Protein AF-A0A9X9A305-F1 (afdb_monomer_lite)

Secondary structure (DSSP, 8-state):
-HHHH-TTTTTT-PPPPGGGHHHHHHHHHHHHHTT------TT--HHHHHHHHHHHHTTTS-EEEEES-GGGGGG-BTTEEEEEE-SSTT-EEEE-HHHHHHHHSS-GGGGGGGG-

Foldseek 3Di:
DVCVVPVCVCVVPDDDDPVCVVVVVVVVVVCVVVVNDDDDDPPDDPLVVLLVVLVVCLVPAQAEAEDCDPLSLLSADPRYWYFHDDPDPPDTDIDHQVNCCVPPVDGSNCSVVVVD

Radius of gyration: 16.15 Å; chains: 1; bounding box: 33×40×36 Å

InterPro domains:
  IPR002421 5'-3' exonuclease [SM00475] (1-116)
  IPR020046 5'-3' exonuclease, alpha-helical arch, N-terminal [PF02739] (1-104)
  IPR029060 PIN-like domain superfamily [SSF88723] (1-105)
  IPR038969 Flap endonuclease [PTHR42646] (1-115)

Sequence (116 aa):
FRTESFSNYKANRAAPPEELIPQFDLVQEMTAKLSIPVIGMKGYEADDCIGTLAKQYCNEAEVYILTGDTDLLQLVDKNVTVMLLRKGIGNYEYYTPEKIMEEKGVEPWQIVHAKA

pLDDT: 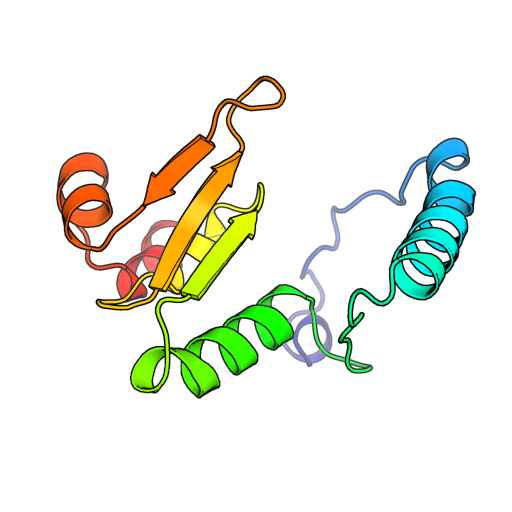mean 90.22, std 9.57, range [42.28, 98.38]

Organism: Bacillus cereus (NCBI:txid1396)

Structure (mmCIF, N/CA/C/O backbone):
data_AF-A0A9X9A305-F1
#
_entry.id   AF-A0A9X9A305-F1
#
loop_
_atom_site.group_PDB
_atom_site.id
_atom_site.type_symbol
_atom_site.label_atom_id
_atom_site.label_alt_id
_atom_site.label_comp_id
_atom_site.label_asym_id
_atom_site.label_entity_id
_atom_site.label_seq_id
_atom_site.pdbx_PDB_ins_code
_atom_site.Cartn_x
_atom_site.Cartn_y
_atom_site.Cartn_z
_atom_site.occupancy
_atom_site.B_iso_or_equiv
_atom_site.auth_seq_id
_atom_site.auth_comp_id
_atom_site.auth_asym_id
_atom_site.auth_atom_id
_atom_site.pdbx_PDB_model_num
ATOM 1 N N . PHE A 1 1 ? -8.659 4.381 -18.390 1.00 78.56 1 PHE A N 1
ATOM 2 C CA . PHE A 1 1 ? -9.481 5.393 -17.701 1.00 78.56 1 PHE A CA 1
ATOM 3 C C . PHE A 1 1 ? -8.694 6.632 -17.257 1.00 78.56 1 PHE A C 1
ATOM 5 O O . PHE A 1 1 ? -8.986 7.688 -17.788 1.00 78.56 1 PHE A O 1
ATOM 12 N N . ARG A 1 2 ? -7.671 6.588 -16.377 1.00 77.06 2 ARG A N 1
ATOM 13 C CA . ARG A 1 2 ? -6.972 7.828 -15.930 1.00 77.06 2 ARG A CA 1
ATOM 14 C C . ARG A 1 2 ? -6.281 8.607 -17.062 1.00 77.06 2 ARG A C 1
ATOM 16 O O . ARG A 1 2 ? -6.467 9.813 -17.169 1.00 77.06 2 ARG A O 1
ATOM 23 N N . THR A 1 3 ? -5.558 7.920 -17.949 1.00 68.56 3 THR A N 1
ATOM 24 C CA . THR A 1 3 ? -4.926 8.531 -19.139 1.00 68.56 3 THR A CA 1
ATOM 25 C C . THR A 1 3 ? -5.946 9.017 -20.174 1.00 68.56 3 THR A C 1
ATOM 27 O O . THR A 1 3 ? -5.685 9.974 -20.892 1.00 68.56 3 THR A O 1
ATOM 30 N N . GLU A 1 4 ? -7.119 8.379 -20.238 1.00 72.19 4 GLU A N 1
ATOM 31 C CA . GLU A 1 4 ? -8.223 8.812 -21.108 1.00 72.19 4 GLU A CA 1
ATOM 32 C C . GLU A 1 4 ? -8.881 10.084 -20.557 1.00 72.19 4 GLU A C 1
ATOM 34 O O . GLU A 1 4 ? -9.243 10.968 -21.327 1.00 72.19 4 GLU A O 1
ATOM 39 N N . SER A 1 5 ? -8.982 10.205 -19.228 1.00 74.81 5 SER A N 1
ATOM 40 C CA . SER A 1 5 ? -9.517 11.386 -18.546 1.00 74.81 5 SER A CA 1
ATOM 41 C C . SER A 1 5 ? -8.535 12.563 -18.510 1.00 74.81 5 SER A C 1
ATOM 43 O O . SER A 1 5 ? -8.970 13.712 -18.476 1.00 74.81 5 SER A O 1
ATOM 45 N N . PHE A 1 6 ? -7.221 12.309 -18.506 1.00 76.62 6 PHE A N 1
ATOM 46 C CA . PHE A 1 6 ? -6.194 13.352 -18.520 1.00 76.62 6 PHE A CA 1
ATOM 47 C C . PHE A 1 6 ? -4.930 12.896 -19.261 1.00 76.62 6 PHE A C 1
ATOM 49 O O . PHE A 1 6 ? -4.152 12.079 -18.769 1.00 76.62 6 PHE A O 1
ATOM 56 N N . SER A 1 7 ? -4.686 13.482 -20.435 1.00 74.12 7 SER A N 1
ATOM 57 C CA . SER A 1 7 ? -3.598 13.082 -21.338 1.00 74.12 7 SER A CA 1
ATOM 58 C C . SER A 1 7 ? -2.192 13.303 -20.770 1.00 74.12 7 SER A C 1
ATOM 60 O O . SER A 1 7 ? -1.264 12.596 -21.145 1.00 74.12 7 SER A O 1
ATOM 62 N N . ASN A 1 8 ? -2.024 14.263 -19.854 1.00 79.00 8 ASN A N 1
ATOM 63 C CA . ASN A 1 8 ? -0.728 14.560 -19.233 1.00 79.00 8 ASN A CA 1
ATOM 64 C C . ASN A 1 8 ? -0.458 13.710 -17.978 1.00 79.00 8 ASN A C 1
ATOM 66 O O . ASN A 1 8 ? 0.575 13.874 -17.322 1.00 79.00 8 ASN A O 1
ATOM 70 N N . TYR A 1 9 ? -1.370 12.803 -17.617 1.00 77.00 9 TYR A N 1
ATOM 71 C CA . TYR A 1 9 ? -1.198 11.929 -16.464 1.00 77.00 9 TYR A CA 1
ATOM 72 C C . TYR A 1 9 ? 0.021 11.018 -16.660 1.00 77.00 9 TYR A C 1
ATOM 74 O O . TYR A 1 9 ? 0.091 10.255 -17.621 1.00 77.00 9 TYR A O 1
ATOM 82 N N . LYS A 1 10 ? 1.001 11.115 -15.750 1.00 78.06 10 LYS A N 1
ATOM 83 C CA . LYS A 1 10 ? 2.299 10.408 -15.809 1.00 78.06 10 LYS A CA 1
ATOM 84 C C . LYS A 1 10 ? 3.133 10.678 -17.072 1.00 78.06 10 LYS A C 1
ATOM 86 O O . LYS A 1 10 ? 4.094 9.953 -17.311 1.00 78.06 10 LYS A O 1
ATOM 91 N N . ALA A 1 11 ? 2.857 11.752 -17.817 1.00 78.06 11 ALA A N 1
ATOM 92 C CA . ALA A 1 11 ? 3.594 12.088 -19.041 1.00 78.06 11 ALA A CA 1
ATOM 93 C C . ALA A 1 11 ? 5.106 12.303 -18.814 1.00 78.06 11 ALA A C 1
ATOM 95 O O . ALA A 1 11 ? 5.906 12.037 -19.703 1.00 78.06 11 ALA A O 1
ATOM 96 N N . ASN A 1 12 ? 5.504 12.719 -17.607 1.00 80.69 12 ASN A N 1
ATOM 97 C CA . ASN A 1 12 ? 6.908 12.937 -17.237 1.00 80.69 12 ASN A CA 1
ATOM 98 C C . ASN A 1 12 ? 7.600 11.691 -16.652 1.00 80.69 12 ASN A C 1
ATOM 100 O O . ASN A 1 12 ? 8.739 11.782 -16.191 1.00 80.69 12 ASN A O 1
ATOM 104 N N . ARG A 1 13 ? 6.928 10.533 -16.593 1.00 84.25 13 ARG A N 1
ATOM 105 C CA . ARG A 1 13 ? 7.525 9.310 -16.048 1.00 84.25 13 ARG A CA 1
ATOM 106 C C . ARG A 1 13 ? 8.444 8.696 -17.103 1.00 84.25 13 ARG A C 1
ATOM 108 O O . ARG A 1 13 ? 7.980 8.255 -18.149 1.00 84.25 13 ARG A O 1
ATOM 115 N N . ALA A 1 14 ? 9.743 8.663 -16.814 1.00 85.75 14 ALA A N 1
ATOM 116 C C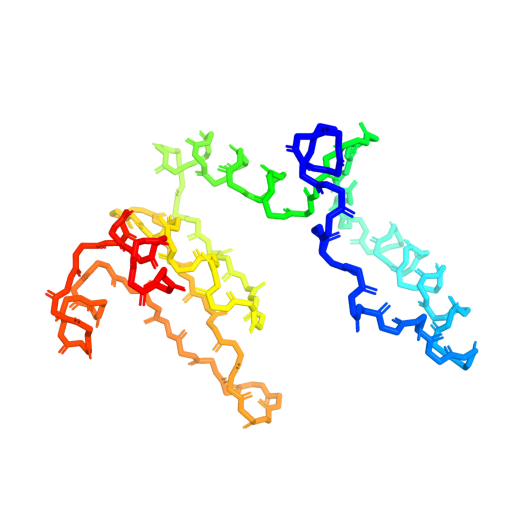A . ALA A 1 14 ? 10.708 7.978 -17.663 1.00 85.75 14 ALA A CA 1
ATOM 117 C C . ALA A 1 14 ? 10.406 6.474 -17.728 1.00 85.75 14 ALA A C 1
ATOM 119 O O . ALA A 1 14 ? 9.861 5.891 -16.782 1.00 85.75 14 ALA A O 1
ATOM 120 N N . ALA A 1 15 ? 10.788 5.849 -18.840 1.00 87.88 15 ALA A N 1
ATOM 121 C CA . ALA A 1 15 ? 10.799 4.399 -18.935 1.00 87.88 15 ALA A CA 1
ATOM 122 C C . ALA A 1 15 ? 11.699 3.805 -17.831 1.00 87.88 15 ALA A C 1
ATOM 124 O O . ALA A 1 15 ? 12.691 4.436 -17.445 1.00 87.88 15 ALA A O 1
ATOM 125 N N . PRO A 1 16 ? 11.366 2.614 -17.301 1.00 89.31 16 PRO A N 1
ATOM 126 C CA . PRO A 1 16 ? 12.252 1.926 -16.371 1.00 89.31 16 PRO A CA 1
ATOM 127 C C . PRO A 1 16 ? 13.618 1.649 -17.034 1.00 89.31 16 PRO A C 1
ATOM 129 O O . PRO A 1 16 ? 13.658 1.430 -18.247 1.00 89.31 16 PRO A O 1
ATOM 132 N N . PRO A 1 17 ? 14.730 1.632 -16.271 1.00 94.31 17 PRO A N 1
ATOM 133 C CA . PRO A 1 17 ? 16.040 1.238 -16.793 1.00 94.31 17 PRO A CA 1
ATOM 134 C C . PRO A 1 17 ? 15.991 -0.151 -17.441 1.00 94.31 17 PRO A C 1
ATOM 136 O O . PRO A 1 17 ? 15.319 -1.039 -16.916 1.00 94.31 17 PRO A O 1
ATOM 139 N N . GLU A 1 18 ? 16.728 -0.372 -18.533 1.00 94.31 18 GLU A N 1
ATOM 140 C CA . GLU A 1 18 ? 16.703 -1.655 -19.261 1.00 94.31 18 GLU A CA 1
ATOM 141 C C . GLU A 1 18 ? 17.071 -2.846 -18.367 1.00 94.31 18 GLU A C 1
ATOM 143 O O . GLU A 1 18 ? 16.439 -3.894 -18.441 1.00 94.31 18 GLU A O 1
ATOM 148 N N . GLU A 1 19 ? 18.018 -2.658 -17.446 1.00 94.12 19 GLU A N 1
ATOM 149 C CA . GLU A 1 19 ? 18.438 -3.676 -16.473 1.00 94.12 19 GLU A CA 1
ATOM 150 C C . GLU A 1 19 ? 17.335 -4.061 -15.471 1.00 94.12 19 GLU A C 1
ATOM 152 O O . GLU A 1 19 ? 17.386 -5.136 -14.871 1.00 94.12 19 GLU A O 1
ATOM 157 N N . LEU A 1 20 ? 16.336 -3.195 -15.267 1.00 93.56 20 LEU A N 1
ATOM 158 C CA . LEU A 1 20 ? 15.216 -3.447 -14.361 1.00 93.56 20 LEU A CA 1
ATOM 159 C C . LEU A 1 20 ? 14.115 -4.279 -15.031 1.00 93.56 20 LEU A C 1
ATOM 161 O O . LEU A 1 20 ? 13.435 -5.040 -14.349 1.00 93.56 20 LEU A O 1
ATOM 165 N N . ILE A 1 21 ? 13.947 -4.167 -16.352 1.00 93.50 21 ILE A N 1
ATOM 166 C CA . ILE A 1 21 ? 12.831 -4.793 -17.078 1.00 93.50 21 ILE A CA 1
ATOM 167 C C . ILE A 1 21 ? 12.795 -6.323 -16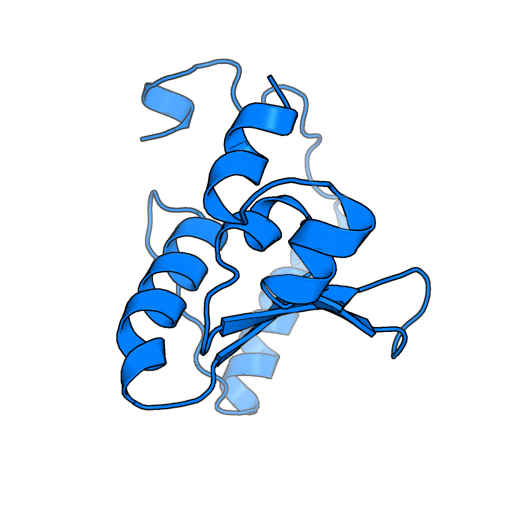.883 1.00 93.50 21 ILE A C 1
ATOM 169 O O . ILE A 1 21 ? 11.743 -6.821 -16.476 1.00 93.50 21 ILE A O 1
ATOM 173 N N . PRO A 1 22 ? 13.903 -7.079 -17.054 1.00 94.19 22 PRO A N 1
ATOM 174 C CA . PRO A 1 22 ? 13.898 -8.528 -16.834 1.00 94.19 22 PRO A CA 1
ATOM 175 C C . PRO A 1 22 ? 13.582 -8.931 -15.387 1.00 94.19 22 PRO A C 1
ATOM 177 O O . PRO A 1 22 ? 13.143 -10.049 -15.128 1.00 94.19 22 PRO A O 1
ATOM 180 N N . GLN A 1 23 ? 13.801 -8.032 -14.421 1.00 96.00 23 GLN A N 1
ATOM 181 C CA . GLN A 1 23 ? 13.562 -8.322 -13.007 1.00 96.00 23 GLN A CA 1
ATOM 182 C C . GLN A 1 23 ? 12.066 -8.395 -12.680 1.00 96.00 23 GLN A C 1
ATOM 184 O O . GLN A 1 23 ? 11.690 -9.076 -11.729 1.00 96.00 23 GLN A O 1
ATOM 189 N N . PHE A 1 24 ? 11.197 -7.754 -13.469 1.00 92.38 24 PHE A N 1
ATOM 190 C CA . PHE A 1 24 ? 9.749 -7.839 -13.262 1.00 92.38 24 PHE A CA 1
ATOM 191 C C . PHE A 1 24 ? 9.210 -9.252 -13.499 1.00 92.38 24 PHE A C 1
ATOM 193 O O . PHE A 1 24 ? 8.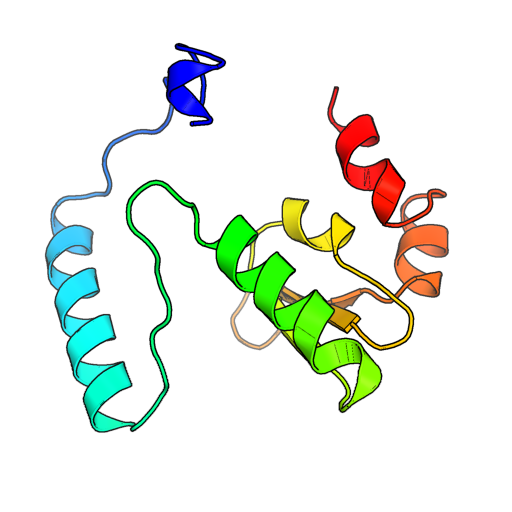384 -9.723 -12.715 1.00 92.38 24 PHE A O 1
ATOM 200 N N . ASP A 1 25 ? 9.711 -9.943 -14.523 1.00 92.06 25 ASP A N 1
ATOM 201 C CA . ASP A 1 25 ? 9.325 -11.327 -14.816 1.00 92.06 25 ASP A CA 1
ATOM 202 C C . ASP A 1 25 ? 9.830 -12.278 -13.724 1.00 92.06 25 ASP A C 1
ATOM 204 O O . ASP A 1 25 ? 9.087 -13.139 -13.252 1.00 92.06 25 ASP A O 1
ATOM 208 N N . LEU A 1 26 ? 11.055 -12.058 -13.233 1.00 95.06 26 LEU A N 1
ATOM 209 C CA . LEU A 1 26 ? 11.616 -12.830 -12.119 1.00 95.06 26 LEU A CA 1
ATOM 210 C C . LEU A 1 26 ? 10.787 -12.682 -10.836 1.00 95.06 26 LEU A C 1
ATOM 212 O O . LEU A 1 26 ? 10.549 -13.668 -10.139 1.00 95.06 26 LEU A O 1
ATOM 216 N N . VAL A 1 27 ? 10.313 -11.473 -10.518 1.00 94.25 27 VAL A N 1
ATOM 21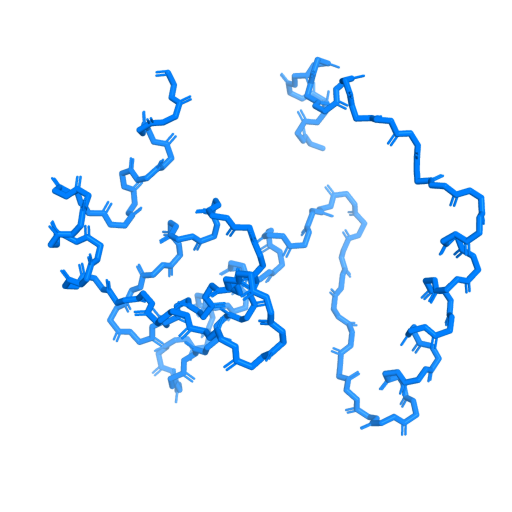7 C CA . VAL A 1 27 ? 9.446 -1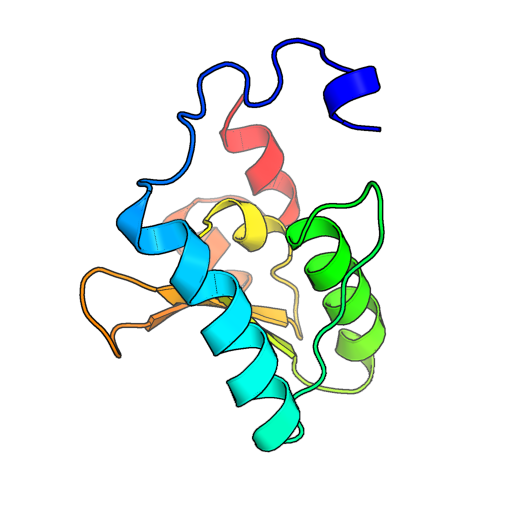1.248 -9.349 1.00 94.25 27 VAL A CA 1
ATOM 218 C C . VAL A 1 27 ? 8.115 -11.990 -9.500 1.00 94.25 27 VAL A C 1
ATOM 220 O O . VAL A 1 27 ? 7.649 -12.604 -8.537 1.00 94.25 27 VAL A O 1
ATOM 223 N N . GLN A 1 28 ? 7.515 -11.993 -10.693 1.00 90.81 28 GLN A N 1
ATOM 224 C CA . GLN A 1 28 ? 6.280 -12.742 -10.955 1.00 90.81 28 GLN A CA 1
ATOM 225 C C . GLN A 1 28 ? 6.487 -14.257 -10.824 1.00 90.81 28 GLN A C 1
ATOM 227 O O . GLN A 1 28 ? 5.686 -14.941 -10.190 1.00 90.81 28 GLN A O 1
ATOM 232 N N . GLU A 1 29 ? 7.592 -14.788 -11.351 1.00 94.44 29 GLU A N 1
ATOM 233 C CA . GLU A 1 29 ? 7.923 -16.209 -11.222 1.00 94.44 29 GLU A CA 1
ATOM 234 C C . GLU A 1 29 ? 8.136 -16.611 -9.754 1.00 94.44 29 GLU A C 1
ATOM 236 O O . GLU A 1 29 ? 7.614 -17.628 -9.287 1.00 94.44 29 GLU A O 1
ATOM 241 N N . MET A 1 30 ? 8.883 -15.801 -9.002 1.00 96.38 30 MET A N 1
ATOM 242 C CA . MET A 1 30 ? 9.181 -16.070 -7.596 1.00 96.38 30 MET A CA 1
ATOM 243 C C . MET A 1 30 ? 7.934 -15.992 -6.715 1.00 96.38 30 MET A C 1
ATOM 245 O O . MET A 1 30 ? 7.725 -16.865 -5.876 1.00 96.38 30 MET A O 1
ATOM 249 N N . THR A 1 31 ? 7.081 -14.987 -6.914 1.00 95.12 31 THR A N 1
ATOM 250 C CA . THR A 1 31 ? 5.817 -14.861 -6.166 1.00 95.12 31 THR A CA 1
ATOM 251 C C . THR A 1 31 ? 4.879 -16.033 -6.442 1.00 95.12 31 THR A C 1
ATOM 253 O O . THR A 1 31 ? 4.327 -16.596 -5.494 1.00 95.12 31 THR A O 1
ATOM 256 N N . ALA A 1 32 ? 4.793 -16.493 -7.696 1.00 93.25 32 ALA A N 1
ATOM 257 C CA . ALA A 1 32 ? 4.043 -17.695 -8.052 1.00 93.25 32 ALA A CA 1
ATOM 258 C C . ALA A 1 32 ? 4.589 -18.949 -7.345 1.00 93.25 32 ALA A C 1
ATOM 260 O O . ALA A 1 32 ? 3.822 -19.718 -6.764 1.00 93.25 32 ALA A O 1
ATOM 261 N N . LYS A 1 33 ? 5.916 -19.135 -7.320 1.00 96.69 33 LYS A N 1
ATOM 262 C CA . LYS A 1 33 ? 6.567 -20.255 -6.612 1.00 96.69 33 LYS A CA 1
ATOM 263 C C . LYS A 1 33 ? 6.337 -20.225 -5.100 1.00 96.69 33 LYS A C 1
ATOM 265 O O . LYS A 1 33 ? 6.230 -21.279 -4.481 1.00 96.69 33 LYS A O 1
ATOM 270 N N . LEU A 1 34 ? 6.235 -19.036 -4.513 1.00 97.19 34 LEU A N 1
ATOM 271 C CA . LEU A 1 34 ? 5.931 -18.844 -3.093 1.00 97.19 34 LEU A CA 1
ATOM 272 C C . LEU A 1 34 ? 4.434 -18.963 -2.771 1.00 97.19 34 LEU A C 1
ATOM 274 O O . LEU A 1 34 ? 4.057 -18.812 -1.612 1.00 97.19 34 LEU A O 1
ATOM 278 N N . SER A 1 35 ? 3.583 -19.248 -3.764 1.00 95.94 35 SER A N 1
ATOM 279 C CA . SER A 1 35 ? 2.121 -19.279 -3.610 1.00 95.94 35 SER A CA 1
ATOM 280 C C . SER A 1 35 ? 1.546 -17.959 -3.079 1.00 95.94 35 SER A C 1
ATOM 282 O O . SER A 1 35 ? 0.535 -17.950 -2.378 1.00 95.94 35 SER A O 1
ATOM 284 N N . ILE A 1 36 ? 2.189 -16.836 -3.416 1.00 95.12 36 ILE A N 1
ATOM 285 C CA . ILE A 1 36 ? 1.707 -15.494 -3.092 1.00 95.12 36 ILE A CA 1
ATOM 286 C C . ILE A 1 36 ? 0.759 -15.056 -4.216 1.00 95.12 36 ILE A C 1
ATOM 288 O O . ILE A 1 36 ? 1.186 -15.003 -5.373 1.00 95.12 36 ILE A O 1
ATOM 292 N N . PRO A 1 37 ? -0.512 -14.727 -3.922 1.00 92.50 37 PRO A N 1
ATOM 293 C CA . PRO A 1 37 ? -1.436 -14.240 -4.937 1.00 92.50 37 PRO A CA 1
ATOM 294 C C . PRO A 1 37 ? -0.946 -12.931 -5.567 1.00 92.50 37 PRO A C 1
ATOM 296 O O . PRO A 1 37 ? -0.681 -11.955 -4.866 1.00 92.50 37 PRO A O 1
ATOM 299 N N . VAL A 1 38 ? -0.878 -12.897 -6.899 1.00 92.62 38 VAL A N 1
ATOM 300 C CA . VAL A 1 38 ? -0.594 -11.684 -7.676 1.00 92.62 38 VAL A CA 1
ATOM 301 C C . VAL A 1 38 ? -1.895 -11.223 -8.319 1.00 92.62 38 VAL A C 1
ATOM 303 O O . VAL A 1 38 ? -2.454 -11.911 -9.171 1.00 92.62 38 VAL A O 1
ATOM 306 N N . ILE A 1 39 ? -2.396 -10.067 -7.887 1.00 93.25 39 ILE A N 1
ATOM 307 C CA . ILE A 1 39 ? -3.683 -9.527 -8.328 1.00 93.25 39 ILE A CA 1
ATOM 308 C C . ILE A 1 39 ? -3.430 -8.277 -9.166 1.00 93.25 39 ILE A C 1
ATOM 310 O O . ILE A 1 39 ? -2.753 -7.349 -8.730 1.00 93.25 39 ILE A O 1
ATOM 314 N N . GLY A 1 40 ? -4.000 -8.254 -10.367 1.00 92.19 40 GLY A N 1
ATOM 315 C CA . GLY A 1 40 ? -3.957 -7.107 -11.262 1.00 92.19 40 GLY A CA 1
ATOM 316 C C . GLY A 1 40 ? -5.091 -7.168 -12.276 1.00 92.19 40 GLY A C 1
ATOM 317 O O . GLY A 1 40 ? -5.572 -8.247 -12.626 1.00 92.19 40 GLY A O 1
ATOM 318 N N . MET A 1 41 ? -5.523 -6.003 -12.752 1.00 92.06 41 MET A N 1
ATOM 319 C CA . MET A 1 41 ? -6.597 -5.888 -13.735 1.00 92.06 41 MET A CA 1
ATOM 320 C C . MET A 1 41 ? -6.178 -4.949 -14.862 1.00 92.06 41 MET A C 1
ATOM 322 O O . MET A 1 41 ? -5.716 -3.834 -14.627 1.00 92.06 41 MET A O 1
ATOM 326 N N . LYS A 1 42 ? -6.353 -5.393 -16.112 1.00 90.81 42 LYS A N 1
ATOM 327 C CA . LYS A 1 42 ? -6.027 -4.576 -17.285 1.00 90.81 42 LYS A CA 1
ATOM 328 C C . LYS A 1 42 ? -6.813 -3.264 -17.242 1.00 90.81 42 LYS A C 1
ATOM 330 O O . LYS A 1 42 ? -8.033 -3.276 -17.131 1.00 90.81 42 LYS A O 1
ATOM 335 N N . GLY A 1 43 ? -6.102 -2.151 -17.399 1.00 89.38 43 GLY A N 1
ATOM 336 C CA . GLY A 1 43 ? -6.692 -0.811 -17.403 1.00 89.38 43 GLY A CA 1
ATOM 337 C C . GLY A 1 43 ? -6.790 -0.150 -16.027 1.00 89.38 43 GLY A C 1
ATOM 338 O O . GLY A 1 43 ? -7.152 1.024 -15.984 1.00 89.38 43 GLY A O 1
ATOM 339 N N . TYR A 1 44 ? -6.423 -0.857 -14.956 1.00 91.31 44 TYR A N 1
ATOM 340 C CA . TYR A 1 44 ? -6.358 -0.344 -13.589 1.00 91.31 44 TYR A CA 1
ATOM 341 C C . TYR A 1 44 ? -4.925 -0.342 -13.074 1.00 91.31 44 TYR A C 1
ATOM 343 O O . TYR A 1 44 ? -4.065 -1.083 -13.556 1.00 91.31 44 TYR A O 1
ATOM 351 N N . GLU A 1 45 ? -4.672 0.515 -12.098 1.00 92.00 45 GLU A N 1
ATOM 352 C CA . GLU A 1 45 ? -3.389 0.608 -11.428 1.00 92.00 45 GLU A CA 1
ATOM 353 C C . GLU A 1 45 ? -3.346 -0.253 -10.158 1.00 92.00 45 GLU A C 1
ATOM 355 O O . GLU A 1 45 ? -4.349 -0.807 -9.697 1.00 92.00 45 GLU A O 1
ATOM 360 N N . ALA A 1 46 ? -2.143 -0.421 -9.607 1.00 93.25 46 ALA A N 1
ATOM 361 C CA . ALA A 1 46 ? -1.950 -1.218 -8.400 1.00 93.25 46 ALA A CA 1
ATOM 362 C C . ALA A 1 46 ? -2.666 -0.600 -7.187 1.00 93.25 46 ALA A C 1
ATOM 364 O O . ALA A 1 46 ? -3.212 -1.335 -6.371 1.00 93.25 46 ALA A O 1
ATOM 365 N N . ASP A 1 47 ? -2.708 0.730 -7.090 1.00 94.19 47 ASP A N 1
ATOM 366 C CA . ASP A 1 47 ? -3.435 1.461 -6.047 1.00 94.19 47 ASP A CA 1
ATOM 367 C C . ASP A 1 47 ? -4.948 1.193 -6.095 1.00 94.19 47 ASP A C 1
ATOM 369 O O . ASP A 1 47 ? -5.550 0.974 -5.046 1.00 94.19 47 ASP A O 1
ATOM 373 N N . ASP A 1 48 ? -5.546 1.112 -7.289 1.00 94.62 48 ASP A N 1
ATOM 374 C CA . ASP A 1 48 ? -6.957 0.746 -7.471 1.00 94.62 48 ASP A CA 1
ATOM 375 C C . ASP A 1 48 ? -7.236 -0.670 -6.930 1.00 94.62 48 ASP A C 1
ATOM 377 O O . ASP A 1 48 ? -8.218 -0.906 -6.217 1.00 94.62 48 ASP A O 1
ATOM 381 N N . CYS A 1 49 ? -6.349 -1.622 -7.240 1.00 96.50 49 CYS A N 1
ATOM 382 C CA . CYS A 1 49 ? -6.468 -3.007 -6.782 1.00 96.50 49 CYS A CA 1
ATOM 383 C C . CYS A 1 49 ? -6.306 -3.102 -5.258 1.00 96.50 49 CYS A C 1
ATOM 385 O O . CYS A 1 49 ? -7.118 -3.739 -4.587 1.00 96.50 49 CYS A O 1
ATOM 387 N N . ILE A 1 50 ? -5.289 -2.432 -4.705 1.00 97.56 50 ILE A N 1
ATOM 388 C CA . ILE A 1 50 ? -5.015 -2.389 -3.264 1.00 97.56 50 ILE A CA 1
ATOM 389 C C . ILE A 1 50 ? -6.190 -1.760 -2.514 1.00 97.56 50 ILE A C 1
ATOM 391 O O . ILE A 1 50 ? -6.659 -2.340 -1.539 1.00 97.56 50 ILE A O 1
ATOM 395 N N . GLY A 1 51 ? -6.700 -0.617 -2.980 1.00 96.31 51 GLY A N 1
ATOM 396 C CA . GLY A 1 51 ? -7.846 0.055 -2.368 1.00 96.31 51 GLY A CA 1
ATOM 397 C C . GLY A 1 51 ? -9.107 -0.806 -2.378 1.00 96.31 51 GLY A C 1
ATOM 398 O O . GLY A 1 51 ? -9.802 -0.893 -1.366 1.00 96.31 51 GLY A O 1
ATOM 399 N N . THR A 1 52 ? -9.364 -1.508 -3.486 1.00 96.81 52 THR A N 1
ATOM 400 C CA . THR A 1 52 ? -10.505 -2.429 -3.605 1.00 96.81 52 THR A CA 1
ATOM 401 C C . THR A 1 52 ? -10.408 -3.569 -2.591 1.00 96.81 52 THR A C 1
ATOM 403 O O . THR A 1 52 ? -11.354 -3.810 -1.840 1.00 96.81 52 THR A O 1
ATOM 406 N N . LEU A 1 53 ? -9.255 -4.241 -2.520 1.00 97.12 53 LEU A N 1
ATOM 407 C CA . LEU A 1 53 ? -9.032 -5.348 -1.588 1.00 97.12 53 LEU A CA 1
ATOM 408 C C . LEU A 1 53 ? -9.079 -4.874 -0.134 1.00 97.12 53 LEU A C 1
ATOM 410 O O . LEU A 1 53 ? -9.743 -5.495 0.693 1.00 97.12 53 LEU A O 1
ATOM 414 N N . ALA A 1 54 ? -8.433 -3.750 0.176 1.00 97.50 54 ALA A N 1
ATOM 415 C CA . ALA A 1 54 ? -8.446 -3.186 1.517 1.00 97.50 54 ALA A CA 1
ATOM 416 C C . ALA A 1 54 ? -9.876 -2.890 1.978 1.00 97.50 54 ALA A C 1
ATOM 418 O O . ALA A 1 54 ? -10.255 -3.284 3.078 1.00 97.50 54 ALA A O 1
ATOM 419 N N . LYS A 1 55 ? -10.703 -2.279 1.119 1.00 96.38 55 LYS A N 1
ATOM 420 C CA . LYS A 1 55 ? -12.097 -1.982 1.460 1.00 96.38 55 LYS A CA 1
ATOM 421 C C . LYS A 1 55 ? -12.958 -3.234 1.610 1.00 96.38 55 LYS A C 1
ATOM 423 O O . LYS A 1 55 ? -13.873 -3.245 2.430 1.00 96.38 55 LYS A O 1
ATOM 428 N N . GLN A 1 56 ? -12.684 -4.264 0.815 1.00 96.75 56 GLN A N 1
ATOM 429 C CA . GLN A 1 56 ? -13.409 -5.525 0.879 1.00 96.75 56 GLN A CA 1
ATOM 430 C C . GLN A 1 56 ? -13.131 -6.265 2.194 1.00 96.75 56 GLN A C 1
ATOM 432 O O . GLN A 1 56 ? -14.069 -6.718 2.842 1.00 96.75 56 GLN A O 1
ATOM 437 N N . TYR A 1 57 ? -11.865 -6.351 2.609 1.00 97.06 57 TYR A N 1
ATOM 438 C CA . TYR A 1 57 ? -11.463 -7.183 3.745 1.00 97.06 57 TYR A CA 1
ATOM 439 C C . TYR A 1 57 ? -11.410 -6.455 5.090 1.00 97.06 57 TYR A C 1
ATOM 441 O O . TYR A 1 57 ? -11.387 -7.120 6.122 1.00 97.06 57 TYR A O 1
ATOM 449 N N . CYS A 1 58 ? -11.446 -5.119 5.125 1.00 96.12 58 CYS A N 1
ATOM 450 C CA . CYS A 1 58 ? -11.305 -4.373 6.382 1.00 96.12 58 CYS A CA 1
ATOM 451 C C . CYS A 1 58 ? -12.420 -4.631 7.410 1.00 96.12 58 CYS A C 1
ATOM 453 O O . CYS A 1 58 ? -12.245 -4.329 8.586 1.00 96.12 58 CYS A O 1
ATOM 455 N N . ASN A 1 59 ? -13.565 -5.187 7.006 1.00 95.44 59 ASN A N 1
ATOM 456 C CA . ASN A 1 59 ? -14.629 -5.580 7.939 1.00 95.44 59 ASN A CA 1
ATOM 457 C C . ASN A 1 59 ? -14.450 -7.002 8.498 1.00 95.44 59 ASN A C 1
ATOM 459 O O . ASN A 1 59 ? -15.126 -7.364 9.458 1.00 95.44 59 ASN A O 1
ATOM 463 N N . GLU A 1 60 ? -13.569 -7.801 7.896 1.00 96.81 60 GLU A N 1
ATOM 464 C CA . GLU A 1 60 ? -13.343 -9.210 8.234 1.00 96.81 60 GLU A CA 1
ATOM 465 C C . GLU A 1 60 ? -12.002 -9.424 8.947 1.00 96.81 60 GLU A C 1
ATOM 467 O O . GLU A 1 60 ? -11.876 -10.338 9.760 1.00 96.81 60 GLU A O 1
ATOM 472 N N . ALA A 1 61 ? -11.007 -8.581 8.663 1.00 96.50 61 ALA A N 1
ATOM 473 C CA . ALA A 1 61 ? -9.669 -8.667 9.230 1.00 96.50 61 ALA A CA 1
ATOM 474 C C . ALA A 1 61 ? -8.995 -7.290 9.312 1.00 96.50 61 ALA A C 1
ATOM 476 O O . ALA A 1 61 ? -9.387 -6.335 8.638 1.00 96.50 61 ALA A O 1
ATOM 477 N N . GLU A 1 62 ? -7.934 -7.213 10.114 1.00 97.56 62 GLU A N 1
ATOM 478 C CA . GLU A 1 62 ? -6.988 -6.101 10.057 1.00 97.56 62 GLU A CA 1
ATOM 479 C C . GLU A 1 62 ? -6.186 -6.175 8.754 1.00 97.56 62 GLU A C 1
ATOM 481 O O . GLU A 1 62 ? -5.607 -7.210 8.412 1.00 97.56 62 GLU A O 1
ATOM 486 N N . VAL A 1 63 ? -6.152 -5.067 8.018 1.00 98.38 63 VAL A N 1
ATOM 487 C CA . VAL A 1 63 ? -5.470 -4.970 6.728 1.00 98.38 63 VAL A CA 1
ATOM 488 C C . VAL A 1 63 ? -4.216 -4.119 6.878 1.00 98.38 63 VAL A C 1
ATOM 490 O O . VAL A 1 63 ? -4.279 -2.971 7.319 1.00 98.38 63 VAL A O 1
ATOM 493 N N . TYR A 1 64 ? -3.080 -4.657 6.433 1.00 98.06 64 TYR A N 1
ATOM 494 C CA . TYR A 1 64 ? -1.813 -3.935 6.354 1.00 98.06 64 TYR A CA 1
ATOM 495 C C . TYR A 1 64 ? -1.416 -3.715 4.896 1.00 98.06 64 TYR A C 1
ATOM 497 O O . TYR A 1 64 ? -1.282 -4.666 4.126 1.00 98.06 64 TYR A O 1
ATOM 505 N N . ILE A 1 65 ? -1.200 -2.455 4.521 1.00 97.62 65 ILE A N 1
ATOM 506 C CA . ILE A 1 65 ? -0.755 -2.063 3.182 1.00 97.62 65 ILE A CA 1
ATOM 507 C C . ILE A 1 65 ? 0.716 -1.670 3.256 1.00 97.62 65 ILE A C 1
ATOM 509 O O . ILE A 1 65 ? 1.047 -0.602 3.764 1.00 97.62 65 ILE A O 1
ATOM 513 N N . LEU A 1 66 ? 1.605 -2.506 2.724 1.00 95.81 66 LEU A N 1
ATOM 514 C CA . LEU A 1 66 ? 3.029 -2.192 2.619 1.00 95.81 66 LEU A CA 1
ATOM 515 C C . LEU A 1 66 ? 3.327 -1.469 1.302 1.00 95.81 66 LEU A C 1
ATOM 517 O O . LEU A 1 66 ? 3.121 -2.025 0.225 1.00 95.81 66 LEU A O 1
ATOM 521 N N . THR A 1 67 ? 3.830 -0.237 1.378 1.00 94.50 67 THR A N 1
ATOM 522 C CA . THR A 1 67 ? 4.074 0.591 0.189 1.00 94.50 67 THR A CA 1
ATOM 523 C C . THR A 1 67 ? 5.154 1.648 0.419 1.00 94.50 67 THR A C 1
ATOM 525 O O . THR A 1 67 ? 5.429 2.048 1.547 1.00 94.50 67 THR A O 1
ATOM 528 N N . GLY A 1 68 ? 5.776 2.123 -0.660 1.00 91.94 68 GLY A N 1
ATOM 529 C CA . GLY A 1 68 ? 6.563 3.363 -0.658 1.00 91.94 68 GLY A CA 1
ATOM 530 C C . GLY A 1 68 ? 5.759 4.585 -1.120 1.00 91.94 68 GLY A C 1
ATOM 531 O O . GLY A 1 68 ? 6.265 5.705 -1.082 1.00 91.94 68 GLY A O 1
ATOM 532 N N . ASP A 1 69 ? 4.524 4.378 -1.579 1.00 91.12 69 ASP A N 1
ATOM 533 C CA . ASP A 1 69 ? 3.684 5.424 -2.144 1.00 91.12 69 ASP A CA 1
ATOM 534 C C . ASP A 1 69 ? 2.834 6.105 -1.067 1.00 91.12 69 ASP A C 1
ATOM 536 O O . ASP A 1 69 ? 1.909 5.524 -0.497 1.00 91.12 69 ASP A O 1
ATOM 540 N N . THR A 1 70 ? 3.140 7.376 -0.815 1.00 91.88 70 THR A N 1
ATOM 541 C CA . THR A 1 70 ? 2.389 8.218 0.124 1.00 91.88 70 THR A CA 1
ATOM 542 C C . THR A 1 70 ? 0.945 8.482 -0.300 1.00 91.88 70 THR A C 1
ATOM 544 O O . THR A 1 70 ? 0.151 8.886 0.545 1.00 91.88 70 THR A O 1
ATOM 547 N N . ASP A 1 71 ? 0.586 8.278 -1.572 1.00 90.75 71 ASP A N 1
ATOM 548 C CA . ASP A 1 71 ? -0.797 8.443 -2.031 1.00 90.75 71 ASP A CA 1
ATOM 549 C C . ASP A 1 71 ? -1.721 7.414 -1.379 1.00 90.75 71 ASP A C 1
ATOM 551 O O . ASP A 1 71 ? -2.877 7.724 -1.098 1.00 90.75 71 ASP A O 1
ATOM 555 N N . LEU A 1 72 ? -1.215 6.224 -1.042 1.00 95.31 72 LEU A N 1
ATOM 556 C CA . LEU A 1 72 ? -2.013 5.184 -0.390 1.00 95.31 72 LEU A CA 1
ATOM 557 C C . LEU A 1 72 ? -2.352 5.492 1.069 1.00 95.31 72 LEU A C 1
ATOM 559 O O . LEU A 1 72 ? -3.208 4.816 1.631 1.00 95.31 72 LEU A O 1
ATOM 563 N N . LEU A 1 73 ? -1.771 6.536 1.674 1.00 95.75 73 LEU A N 1
ATOM 564 C CA . LEU A 1 73 ? -2.197 7.003 2.998 1.00 95.75 73 LEU A CA 1
ATOM 565 C C . LEU A 1 73 ? -3.684 7.393 3.021 1.00 95.75 73 LEU A C 1
ATOM 567 O O . LEU A 1 73 ? -4.309 7.328 4.074 1.00 95.75 73 LEU A O 1
ATOM 571 N N . GLN A 1 74 ? -4.266 7.730 1.864 1.00 95.38 74 GLN A N 1
ATOM 572 C CA . GLN A 1 74 ? -5.701 7.992 1.735 1.00 95.38 74 GLN A CA 1
ATOM 573 C C . GLN A 1 74 ? -6.590 6.786 2.085 1.00 95.38 74 GLN A C 1
ATOM 575 O O . GLN A 1 74 ? -7.775 6.960 2.349 1.00 95.38 74 GLN A O 1
ATOM 580 N N . LEU A 1 75 ? -6.031 5.569 2.052 1.00 96.31 75 LEU A N 1
ATOM 581 C CA . LEU A 1 75 ? -6.740 4.318 2.330 1.00 96.31 75 LEU A CA 1
ATOM 582 C C . LEU A 1 75 ? -6.749 3.946 3.817 1.00 96.31 75 LEU A C 1
ATOM 584 O O . LEU A 1 75 ? -7.365 2.945 4.176 1.00 96.31 75 LEU A O 1
ATOM 588 N N . VAL A 1 76 ? -6.047 4.701 4.667 1.00 97.25 76 VAL A N 1
ATOM 589 C CA . VAL A 1 76 ? -6.034 4.452 6.110 1.00 97.25 76 VAL A CA 1
ATOM 590 C C . VAL A 1 76 ? -7.443 4.615 6.674 1.00 97.25 76 VAL A C 1
ATOM 592 O O . VAL A 1 76 ? -8.134 5.596 6.406 1.00 97.25 76 VAL A O 1
ATOM 595 N N . ASP A 1 77 ? -7.854 3.635 7.467 1.00 95.62 77 ASP A N 1
ATOM 596 C CA . ASP A 1 77 ? -9.171 3.535 8.095 1.00 95.62 77 ASP A CA 1
ATOM 597 C C . ASP A 1 77 ? -8.999 2.799 9.435 1.00 95.62 77 ASP A C 1
ATOM 599 O O . ASP A 1 77 ? -7.914 2.309 9.750 1.00 95.62 77 ASP A O 1
ATOM 603 N N . LYS A 1 78 ? -10.065 2.666 10.225 1.00 94.75 78 LYS A N 1
ATOM 604 C CA . LYS A 1 78 ? -10.048 2.010 11.541 1.00 94.75 78 LYS A CA 1
ATOM 605 C C . LYS A 1 78 ? -9.367 0.633 11.535 1.00 94.75 78 LYS A C 1
ATOM 607 O O . LYS A 1 78 ? -8.659 0.308 12.480 1.00 94.75 78 LYS A O 1
ATOM 612 N N . ASN A 1 79 ? -9.583 -0.158 10.481 1.00 97.56 79 ASN A N 1
ATOM 613 C CA . ASN A 1 79 ? -9.036 -1.513 10.333 1.00 97.56 79 ASN A CA 1
ATOM 614 C C . ASN A 1 79 ? -8.003 -1.615 9.193 1.00 97.56 79 ASN A C 1
ATOM 616 O O . ASN A 1 79 ? -7.668 -2.719 8.765 1.00 97.56 79 ASN A O 1
ATOM 620 N N . VAL A 1 80 ? -7.524 -0.482 8.666 1.00 98.38 80 VAL A N 1
ATOM 621 C CA . VAL A 1 80 ? -6.554 -0.440 7.563 1.00 98.38 80 VAL A CA 1
ATOM 622 C C . VAL A 1 80 ? -5.363 0.414 7.976 1.00 98.38 80 VAL A C 1
ATOM 624 O O . VAL A 1 80 ? -5.479 1.628 8.123 1.00 98.38 80 VAL A O 1
ATOM 627 N N . THR A 1 81 ? -4.202 -0.220 8.119 1.00 98.31 81 THR A N 1
ATOM 628 C CA . THR A 1 81 ? -2.935 0.448 8.439 1.00 98.31 81 THR A CA 1
ATOM 629 C C . THR A 1 81 ? -2.030 0.475 7.215 1.00 98.31 81 THR A C 1
ATOM 631 O O . THR A 1 81 ? -1.799 -0.556 6.581 1.00 98.31 81 THR A O 1
ATOM 634 N N . VAL A 1 82 ? -1.453 1.635 6.899 1.00 97.94 82 VAL A N 1
ATOM 635 C CA . VAL A 1 82 ? -0.439 1.743 5.839 1.00 97.94 82 VAL A CA 1
ATOM 636 C C . VAL A 1 82 ? 0.955 1.703 6.456 1.00 97.94 82 VAL A C 1
ATOM 638 O O . VAL A 1 82 ? 1.323 2.568 7.242 1.00 97.94 82 VAL A O 1
ATOM 641 N N . MET A 1 83 ? 1.747 0.704 6.081 1.00 97.25 83 MET A N 1
ATOM 642 C CA . MET A 1 83 ? 3.162 0.579 6.413 1.00 97.25 83 MET A CA 1
ATOM 643 C C . MET A 1 83 ? 3.984 1.264 5.323 1.00 97.25 83 MET A C 1
ATOM 645 O O . MET A 1 83 ? 4.236 0.692 4.261 1.00 97.25 83 MET A O 1
ATOM 649 N N . LEU A 1 84 ? 4.393 2.504 5.578 1.00 94.56 84 LEU A N 1
ATOM 650 C CA . LEU A 1 84 ? 5.180 3.284 4.636 1.00 94.56 84 LEU A CA 1
ATOM 651 C C . LEU A 1 84 ? 6.671 2.967 4.802 1.00 94.56 84 LEU A C 1
ATOM 653 O O . LEU A 1 84 ? 7.245 3.162 5.877 1.00 94.56 84 LEU A O 1
ATOM 657 N N . LEU A 1 85 ? 7.311 2.498 3.732 1.00 88.88 85 LEU A N 1
ATOM 658 C CA . LEU A 1 85 ? 8.751 2.244 3.718 1.00 88.88 85 LEU A CA 1
ATOM 659 C C . LEU A 1 85 ? 9.523 3.573 3.792 1.00 88.88 85 LEU A C 1
ATOM 661 O O . LEU A 1 85 ? 9.449 4.408 2.887 1.00 88.88 85 LEU A O 1
ATOM 665 N N . ARG A 1 86 ? 10.299 3.761 4.864 1.00 84.62 86 ARG A N 1
ATOM 666 C CA . ARG A 1 86 ? 11.275 4.854 4.989 1.00 84.62 86 ARG A CA 1
ATOM 667 C C . ARG A 1 86 ? 12.629 4.425 4.415 1.00 84.62 86 ARG A C 1
ATOM 669 O O . ARG A 1 86 ? 12.803 3.313 3.925 1.00 84.62 86 ARG A O 1
ATOM 676 N N . LYS A 1 87 ? 13.612 5.333 4.417 1.00 78.56 87 LYS A N 1
ATOM 677 C CA . LYS A 1 87 ? 14.964 5.020 3.926 1.00 78.56 87 LYS A CA 1
ATOM 678 C C . LYS A 1 87 ? 15.549 3.839 4.718 1.00 78.56 87 LYS A C 1
ATOM 680 O O . LYS A 1 87 ? 15.774 3.965 5.920 1.00 78.56 87 LYS A O 1
ATOM 685 N N . GLY A 1 88 ? 15.835 2.743 4.013 1.00 73.38 88 GLY A N 1
ATOM 686 C CA . GLY A 1 88 ? 16.412 1.511 4.561 1.00 73.38 88 GLY A CA 1
ATOM 687 C C . GLY A 1 88 ? 15.387 0.383 4.723 1.00 73.38 88 GLY A C 1
ATOM 688 O O . GLY A 1 88 ? 14.275 0.598 5.197 1.00 73.38 88 GLY A O 1
ATOM 689 N N . ILE A 1 89 ? 15.773 -0.836 4.331 1.00 74.69 89 ILE A N 1
ATOM 690 C CA . ILE A 1 89 ? 14.939 -2.038 4.484 1.00 74.69 89 ILE A CA 1
ATOM 691 C C . ILE A 1 89 ? 14.666 -2.277 5.974 1.00 74.69 89 ILE A C 1
ATOM 693 O O . ILE A 1 89 ? 15.582 -2.212 6.791 1.00 74.69 89 ILE A O 1
ATOM 697 N N . GLY A 1 90 ? 13.410 -2.567 6.317 1.00 78.56 90 GLY A N 1
ATOM 698 C CA . GLY A 1 90 ? 12.991 -2.848 7.694 1.00 78.56 90 GLY A CA 1
ATOM 699 C C . GLY A 1 90 ? 12.606 -1.616 8.515 1.00 78.56 90 GLY A C 1
ATOM 700 O O . GLY A 1 90 ? 12.132 -1.776 9.636 1.00 78.56 90 GLY A O 1
ATOM 701 N N . ASN A 1 91 ? 12.760 -0.403 7.973 1.00 87.75 91 ASN A N 1
ATOM 702 C CA . ASN A 1 91 ? 12.302 0.822 8.621 1.00 87.75 91 ASN A CA 1
ATOM 703 C C . ASN A 1 91 ? 10.913 1.213 8.093 1.00 87.75 91 ASN A C 1
ATOM 705 O O . ASN A 1 91 ? 10.793 1.884 7.063 1.00 87.75 91 ASN A O 1
ATOM 709 N N . TYR A 1 92 ? 9.873 0.749 8.784 1.00 92.38 92 TYR A N 1
ATOM 710 C CA . TYR A 1 92 ? 8.481 1.004 8.422 1.00 92.38 92 TYR A CA 1
ATOM 711 C C . TYR A 1 92 ? 7.834 1.979 9.387 1.00 92.38 92 TYR A C 1
ATOM 713 O O . TYR A 1 92 ? 7.934 1.834 10.605 1.00 92.38 92 TYR A O 1
ATOM 721 N N . GLU A 1 93 ? 7.105 2.928 8.820 1.00 94.62 93 GLU A N 1
ATOM 722 C CA . GLU A 1 93 ? 6.240 3.810 9.577 1.00 94.62 93 GLU A CA 1
ATOM 723 C C . GLU A 1 93 ? 4.783 3.403 9.387 1.00 94.62 93 GLU A C 1
ATOM 725 O O . GLU A 1 93 ? 4.296 3.314 8.262 1.00 94.62 93 GLU A O 1
ATOM 730 N N . TYR A 1 94 ? 4.099 3.131 10.494 1.00 96.62 94 TYR A N 1
ATOM 731 C CA . TYR A 1 94 ? 2.727 2.637 10.505 1.00 96.62 94 TYR A CA 1
ATOM 732 C C . TYR A 1 94 ? 1.771 3.812 10.617 1.00 96.62 94 TYR A C 1
ATOM 734 O O . TYR A 1 94 ? 1.723 4.458 11.657 1.00 96.62 94 TYR A O 1
ATOM 742 N N . TYR A 1 95 ? 1.018 4.088 9.562 1.00 97.25 95 TYR A N 1
ATOM 743 C CA . TYR A 1 95 ? 0.027 5.151 9.531 1.00 97.25 95 TYR A CA 1
ATOM 744 C C . TYR A 1 95 ? -1.356 4.613 9.897 1.00 97.25 95 TYR A C 1
ATOM 746 O O . TYR A 1 95 ? -1.919 3.785 9.178 1.00 97.25 95 TYR A O 1
ATOM 754 N N . THR A 1 96 ? -1.883 5.127 11.008 1.00 97.38 96 THR A N 1
ATOM 755 C CA . THR A 1 96 ? -3.268 4.981 11.478 1.00 97.38 96 THR A CA 1
ATOM 756 C C . THR A 1 96 ? -3.998 6.326 11.351 1.00 97.38 96 THR A C 1
ATOM 758 O O . THR A 1 96 ? -3.333 7.344 11.104 1.00 97.38 96 THR A O 1
ATOM 761 N N . PRO A 1 97 ? -5.336 6.383 11.509 1.00 96.81 97 PRO A N 1
ATOM 762 C CA . PRO A 1 97 ? -6.062 7.653 11.473 1.00 96.81 97 PRO A CA 1
ATOM 763 C C . PRO A 1 97 ? -5.500 8.683 12.462 1.00 96.81 97 PRO A C 1
ATOM 765 O O . PRO A 1 97 ? -5.285 9.839 12.104 1.00 96.81 97 PRO A O 1
ATOM 768 N N . GLU A 1 98 ? -5.165 8.247 13.676 1.00 97.06 98 GLU A N 1
ATOM 769 C CA . GLU A 1 98 ? -4.615 9.098 14.734 1.00 97.06 98 GLU A CA 1
ATOM 770 C C . GLU A 1 98 ? -3.268 9.685 14.325 1.00 97.06 98 GLU A C 1
ATOM 772 O O . GLU A 1 98 ? -3.042 10.884 14.472 1.00 97.06 98 GLU A O 1
ATOM 777 N N . LYS A 1 99 ? -2.391 8.857 13.749 1.00 96.12 99 LYS A N 1
ATOM 778 C CA . LYS A 1 99 ? -1.074 9.312 13.307 1.00 96.12 99 LYS A CA 1
ATOM 779 C C . LYS A 1 99 ? -1.156 10.272 12.121 1.00 96.12 99 LYS A C 1
ATOM 781 O O . LYS A 1 99 ? -0.387 11.228 12.046 1.00 96.12 99 LYS A O 1
ATOM 786 N N . ILE A 1 100 ? -2.084 10.042 11.191 1.00 95.19 100 ILE A N 1
ATOM 787 C CA . ILE A 1 100 ? -2.326 10.982 10.091 1.00 95.19 100 ILE A CA 1
ATOM 788 C C . ILE A 1 100 ? -2.790 12.329 10.649 1.00 95.19 100 ILE A C 1
ATOM 790 O O . ILE A 1 100 ? -2.257 13.361 10.242 1.00 95.19 100 ILE A O 1
ATOM 794 N N . MET A 1 101 ? -3.727 12.326 11.596 1.00 95.38 101 MET A N 1
ATOM 795 C CA . MET A 1 101 ? -4.195 13.552 12.237 1.00 95.38 101 MET A CA 1
ATOM 796 C C . MET A 1 101 ? -3.063 14.270 12.986 1.00 95.38 101 MET A C 1
ATOM 798 O O . MET A 1 101 ? -2.904 15.477 12.834 1.00 95.38 101 MET A O 1
ATOM 802 N N . GLU A 1 102 ? -2.240 13.541 13.741 1.00 96.12 102 GLU A N 1
ATOM 803 C CA . GLU A 1 102 ? -1.104 14.099 14.485 1.00 96.12 102 GLU A CA 1
ATOM 804 C C . GLU A 1 102 ? -0.065 14.759 13.563 1.00 96.12 102 GLU A C 1
ATOM 806 O O . GLU A 1 102 ? 0.339 15.897 13.798 1.00 96.12 102 GLU A O 1
ATOM 811 N N . GLU A 1 103 ? 0.362 14.072 12.498 1.00 93.62 103 GLU A N 1
ATOM 812 C CA . GLU A 1 103 ? 1.438 14.564 11.626 1.00 93.62 103 GLU A CA 1
ATOM 813 C C . GLU A 1 103 ? 0.964 15.546 10.553 1.00 93.62 103 GLU A C 1
ATOM 815 O O . GLU A 1 103 ? 1.739 16.393 10.101 1.00 93.62 103 GLU A O 1
ATOM 820 N N . LYS A 1 104 ? -0.271 15.387 10.068 1.00 90.62 104 LYS A N 1
ATOM 821 C CA . LYS A 1 104 ? -0.777 16.103 8.888 1.00 90.62 104 LYS A CA 1
ATOM 822 C C . LYS A 1 104 ? -1.962 17.016 9.189 1.00 90.62 104 LYS A C 1
ATOM 824 O O . LYS A 1 104 ? -2.274 17.847 8.341 1.00 90.62 104 LYS A O 1
ATOM 829 N N . GLY A 1 105 ? -2.609 16.889 10.349 1.00 93.38 105 GLY A N 1
ATOM 830 C CA . GLY A 1 105 ? -3.748 17.727 10.743 1.00 93.38 105 GLY A CA 1
ATOM 831 C C . GLY A 1 105 ? -4.987 17.554 9.863 1.00 93.38 105 GLY A C 1
ATOM 832 O O . GLY A 1 105 ? -5.790 18.479 9.749 1.00 93.38 105 GLY A O 1
ATOM 833 N N . VAL A 1 106 ? -5.113 16.409 9.190 1.00 93.50 106 VAL A N 1
ATOM 834 C CA . VAL A 1 106 ? -6.198 16.105 8.251 1.00 93.50 106 VAL A CA 1
ATOM 835 C C . VAL A 1 106 ? -6.701 14.686 8.463 1.00 93.50 106 VAL A C 1
ATOM 837 O O . VAL A 1 106 ? -5.999 13.844 9.014 1.00 93.50 106 VAL A O 1
ATOM 840 N N . GLU A 1 107 ? -7.903 14.405 7.981 1.00 93.19 107 GLU A N 1
ATOM 841 C CA . GLU A 1 107 ? -8.428 13.047 7.882 1.00 93.19 107 GLU A CA 1
ATOM 842 C C . GLU A 1 107 ? -7.785 12.288 6.705 1.00 93.19 107 GLU A C 1
ATOM 844 O O . GLU A 1 107 ? -7.432 12.911 5.695 1.00 93.19 107 GLU A O 1
ATOM 849 N N . PRO A 1 108 ? -7.690 10.943 6.750 1.00 91.62 108 PRO A N 1
ATOM 850 C CA . PRO A 1 108 ? -7.092 10.150 5.672 1.00 91.62 108 PRO A CA 1
ATOM 851 C C . PRO A 1 108 ? -7.655 10.465 4.277 1.00 91.62 108 PRO A C 1
ATOM 853 O O . PRO A 1 108 ? -6.899 10.715 3.339 1.00 91.62 108 PRO A O 1
ATOM 856 N N . TRP A 1 109 ? -8.980 10.574 4.138 1.00 88.31 109 TRP A N 1
ATOM 857 C CA . TRP A 1 109 ? -9.638 10.869 2.856 1.00 88.31 109 TRP A CA 1
ATOM 858 C C . TRP A 1 109 ? -9.294 12.259 2.286 1.00 88.31 109 TRP A C 1
ATOM 860 O O . TRP A 1 109 ? -9.441 12.489 1.086 1.00 88.31 109 TRP A O 1
ATOM 870 N N . GLN A 1 110 ? -8.813 13.189 3.116 1.00 88.31 110 GLN A N 1
ATOM 871 C CA . GLN A 1 110 ? -8.413 14.534 2.693 1.00 88.31 110 GLN A CA 1
ATOM 872 C C . GLN A 1 110 ? -6.992 14.578 2.116 1.00 88.31 110 GLN A C 1
ATOM 874 O O . GLN A 1 110 ? -6.621 15.577 1.499 1.00 88.31 110 GLN A O 1
ATOM 879 N N . ILE A 1 111 ? -6.198 13.509 2.261 1.00 86.38 111 ILE A N 1
ATOM 880 C CA . ILE A 1 111 ? -4.818 13.444 1.747 1.00 86.38 111 ILE A CA 1
ATOM 881 C C . ILE A 1 111 ? -4.764 13.672 0.233 1.00 86.38 111 ILE A C 1
ATOM 883 O O . ILE A 1 111 ? -3.815 14.282 -0.260 1.00 86.38 111 ILE A O 1
ATOM 887 N N . VAL A 1 112 ? -5.804 13.261 -0.495 1.00 79.94 112 VAL A N 1
ATOM 888 C CA . VAL A 1 112 ? -5.933 13.487 -1.943 1.00 79.94 112 VAL A CA 1
ATOM 889 C C . VAL A 1 112 ? -5.979 14.983 -2.280 1.00 79.94 112 VAL A C 1
ATOM 891 O O . VAL A 1 112 ? -5.445 15.405 -3.301 1.00 79.94 112 VAL A O 1
ATOM 894 N N . HIS A 1 113 ? -6.575 15.801 -1.408 1.00 71.19 113 HIS A N 1
ATOM 895 C CA . HIS A 1 113 ? -6.727 17.243 -1.614 1.00 71.19 113 HIS A CA 1
ATOM 896 C C . HIS A 1 113 ? -5.504 18.049 -1.169 1.00 71.19 113 HIS A C 1
ATOM 898 O O . HIS A 1 113 ? -5.284 19.145 -1.670 1.00 71.19 113 HIS A O 1
ATOM 904 N N . ALA A 1 114 ? -4.684 17.513 -0.262 1.00 61.09 114 ALA A N 1
ATOM 905 C CA . ALA A 1 114 ? -3.485 18.191 0.236 1.00 61.09 114 ALA A CA 1
ATOM 906 C C . ALA A 1 114 ? -2.357 18.321 -0.811 1.00 61.09 114 ALA A C 1
ATOM 908 O O . ALA A 1 114 ? -1.346 18.968 -0.543 1.00 61.09 114 ALA A O 1
ATOM 909 N N . LYS A 1 115 ? -2.501 17.688 -1.984 1.00 53.47 115 LYS A N 1
ATOM 910 C CA . LYS A 1 115 ? -1.513 17.685 -3.078 1.00 53.47 115 LYS A CA 1
ATOM 911 C C . LYS A 1 115 ? -1.932 18.508 -4.308 1.00 53.47 115 LYS A C 1
ATOM 913 O O . LYS A 1 115 ? -1.207 18.470 -5.303 1.00 53.47 115 LYS A O 1
ATOM 918 N N . ALA A 1 116 ? -3.075 19.199 -4.253 1.00 42.28 116 ALA A N 1
ATOM 919 C CA . ALA A 1 116 ? -3.587 20.044 -5.337 1.00 42.28 116 ALA A CA 1
ATOM 920 C C . ALA A 1 116 ? -3.074 21.489 -5.250 1.00 42.28 116 ALA A C 1
ATOM 922 O O . ALA A 1 116 ? -3.002 22.025 -4.122 1.00 42.28 116 ALA A O 1
#